Protein AF-A0A1Y2H0I7-F1 (afdb_monomer_lite)

Structure (mmCIF, N/CA/C/O backbone):
data_AF-A0A1Y2H0I7-F1
#
_entry.id   AF-A0A1Y2H0I7-F1
#
loop_
_atom_site.group_PDB
_atom_site.id
_atom_site.type_symbol
_atom_site.label_atom_id
_atom_site.label_alt_id
_atom_site.label_comp_id
_atom_site.label_asym_id
_atom_site.label_entity_id
_atom_site.label_seq_id
_atom_site.pdbx_PDB_ins_code
_atom_site.Cartn_x
_atom_site.Cartn_y
_atom_site.Cartn_z
_atom_site.occupancy
_atom_site.B_iso_or_equiv
_atom_site.auth_seq_id
_atom_site.auth_comp_id
_atom_site.auth_asym_id
_atom_site.auth_atom_id
_atom_site.pdbx_PDB_model_num
ATOM 1 N N . ASP A 1 1 ? 5.688 3.262 -27.119 1.00 68.12 1 ASP A N 1
ATOM 2 C CA . ASP A 1 1 ? 4.814 2.053 -27.049 1.00 68.12 1 ASP A CA 1
ATOM 3 C C . ASP A 1 1 ? 4.296 1.731 -25.642 1.00 68.12 1 ASP A C 1
ATOM 5 O O . ASP A 1 1 ? 4.697 2.377 -24.681 1.00 68.12 1 ASP A O 1
ATOM 9 N N . ARG A 1 2 ? 3.387 0.746 -25.487 1.00 73.88 2 ARG A N 1
ATOM 10 C CA . ARG A 1 2 ? 2.888 0.275 -24.166 1.00 73.88 2 ARG A CA 1
ATOM 11 C C . ARG A 1 2 ? 4.008 -0.241 -23.229 1.00 73.88 2 ARG A C 1
ATOM 13 O O . ARG A 1 2 ? 3.976 0.145 -22.064 1.00 73.88 2 ARG A O 1
ATOM 20 N N . PRO A 1 3 ? 4.998 -1.038 -23.682 1.00 80.06 3 PRO A N 1
ATOM 21 C CA . PRO A 1 3 ? 6.085 -1.522 -22.821 1.00 80.06 3 PRO A CA 1
ATOM 22 C C . PRO A 1 3 ? 6.994 -0.399 -22.305 1.00 80.06 3 PRO A C 1
ATOM 24 O O . PRO A 1 3 ? 7.339 -0.367 -21.129 1.00 80.06 3 PRO A O 1
ATOM 27 N N . GLU A 1 4 ? 7.317 0.566 -23.164 1.00 80.00 4 GLU A N 1
ATOM 28 C CA . GLU A 1 4 ? 8.118 1.747 -22.820 1.00 80.00 4 GLU A CA 1
ATOM 29 C C . GLU A 1 4 ? 7.444 2.594 -21.730 1.00 80.00 4 GLU A C 1
ATOM 31 O O . GLU A 1 4 ? 8.084 2.9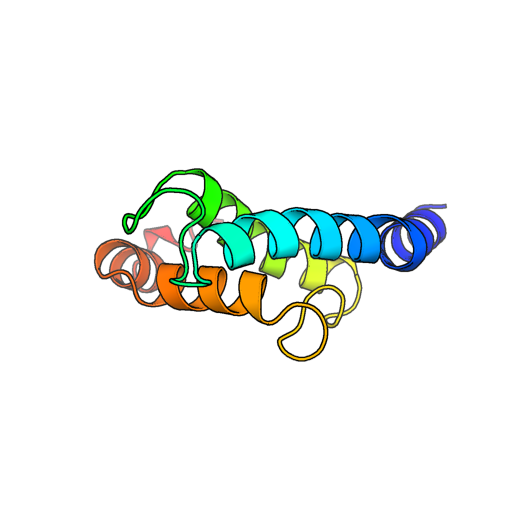77 -20.756 1.00 80.00 4 GLU A O 1
ATOM 36 N N . LYS A 1 5 ? 6.122 2.797 -21.821 1.00 84.44 5 LYS A N 1
ATOM 37 C CA . LYS A 1 5 ? 5.351 3.503 -20.784 1.00 84.44 5 LYS A CA 1
ATOM 38 C C . LYS A 1 5 ? 5.361 2.780 -19.433 1.00 84.44 5 LYS A C 1
ATOM 40 O O . LYS A 1 5 ? 5.333 3.441 -18.400 1.00 84.44 5 LYS A O 1
ATOM 45 N N . PHE A 1 6 ? 5.388 1.446 -19.418 1.00 90.62 6 PHE A N 1
ATOM 46 C CA . PHE A 1 6 ? 5.478 0.669 -18.174 1.00 90.62 6 PHE A CA 1
ATOM 47 C C . PHE A 1 6 ? 6.879 0.723 -17.565 1.00 90.62 6 PHE A C 1
ATOM 49 O O . PHE A 1 6 ? 7.002 0.883 -16.351 1.00 90.62 6 PHE A O 1
ATOM 56 N N . ALA A 1 7 ? 7.924 0.672 -18.395 1.00 88.81 7 ALA A N 1
ATOM 57 C CA . ALA A 1 7 ? 9.295 0.891 -17.945 1.00 88.81 7 ALA A CA 1
ATOM 58 C C . ALA A 1 7 ? 9.463 2.293 -17.335 1.00 88.81 7 ALA A C 1
ATOM 60 O O . ALA A 1 7 ? 9.989 2.425 -16.230 1.00 88.81 7 ALA A O 1
ATOM 61 N N . ASP A 1 8 ? 8.932 3.321 -18.000 1.00 91.75 8 ASP A N 1
ATOM 62 C CA . ASP A 1 8 ? 8.955 4.698 -17.505 1.00 91.75 8 ASP A CA 1
ATOM 63 C C . ASP A 1 8 ? 8.169 4.865 -16.204 1.00 91.75 8 ASP A C 1
ATOM 65 O O . ASP A 1 8 ? 8.674 5.478 -15.264 1.00 91.75 8 ASP A O 1
ATOM 69 N N . LEU A 1 9 ? 6.969 4.285 -16.105 1.00 92.31 9 LEU A N 1
ATOM 70 C CA . LEU A 1 9 ? 6.183 4.322 -14.872 1.00 92.31 9 LEU A CA 1
ATOM 71 C C . LEU A 1 9 ? 6.966 3.694 -13.710 1.00 92.31 9 LEU A C 1
ATOM 73 O O . LEU A 1 9 ? 7.093 4.309 -12.648 1.00 92.31 9 LEU A O 1
ATOM 77 N N . LYS A 1 10 ? 7.535 2.501 -13.925 1.00 93.19 10 LYS A N 1
ATOM 78 C CA . LYS A 1 10 ? 8.323 1.781 -12.919 1.00 93.19 10 LYS A CA 1
ATOM 79 C C . LYS A 1 10 ? 9.564 2.567 -12.490 1.00 93.19 10 LYS A C 1
ATOM 81 O O . LYS A 1 10 ? 9.827 2.662 -11.298 1.00 93.19 10 LYS A O 1
ATOM 86 N N . ALA A 1 11 ? 10.304 3.149 -13.433 1.00 93.31 11 ALA A N 1
ATOM 87 C CA . ALA A 1 11 ? 11.570 3.819 -13.143 1.00 93.31 11 ALA A CA 1
ATOM 88 C C . ALA A 1 11 ? 11.408 5.254 -12.614 1.00 93.31 11 ALA A C 1
ATOM 90 O O . ALA A 1 11 ? 12.183 5.682 -11.762 1.00 93.31 11 ALA A O 1
ATOM 91 N N . LYS A 1 12 ? 10.423 6.014 -13.113 1.00 94.50 12 LYS A N 1
ATOM 92 C CA . LYS A 1 12 ? 10.309 7.463 -12.862 1.00 94.50 12 LYS A CA 1
ATOM 93 C C . LYS A 1 12 ? 9.186 7.830 -11.895 1.00 94.50 12 LYS A C 1
ATOM 95 O O . LYS A 1 12 ? 9.293 8.839 -11.205 1.00 94.50 12 LYS A O 1
ATOM 100 N N . THR A 1 13 ? 8.108 7.046 -11.832 1.00 95.31 13 THR A N 1
ATOM 101 C CA . THR A 1 13 ? 6.911 7.405 -11.048 1.00 95.31 13 THR A CA 1
ATOM 102 C C . THR A 1 13 ? 6.810 6.629 -9.742 1.00 95.31 13 THR A C 1
ATOM 104 O O . THR A 1 13 ? 6.557 7.231 -8.698 1.00 95.31 13 THR A O 1
ATOM 107 N N . ILE A 1 14 ? 7.025 5.311 -9.775 1.00 96.69 14 ILE A N 1
ATOM 108 C CA . ILE A 1 14 ? 6.880 4.452 -8.589 1.00 96.69 14 ILE A CA 1
ATOM 109 C C . ILE A 1 14 ? 7.782 4.884 -7.419 1.00 96.69 14 ILE A C 1
ATOM 111 O O . ILE A 1 14 ? 7.263 4.964 -6.304 1.00 96.69 14 ILE A O 1
ATOM 115 N N . PRO A 1 15 ? 9.063 5.262 -7.615 1.00 97.56 15 PRO A N 1
ATOM 116 C CA . PRO A 1 15 ? 9.897 5.719 -6.503 1.00 97.56 15 PRO A CA 1
ATOM 117 C C . PRO A 1 15 ? 9.339 6.966 -5.800 1.00 97.56 15 PRO A C 1
ATOM 119 O O . PRO A 1 15 ? 9.292 7.019 -4.572 1.00 97.56 15 PRO A O 1
ATOM 122 N N . GLY A 1 16 ? 8.851 7.950 -6.566 1.00 98.06 16 GLY A N 1
ATOM 123 C CA . GLY A 1 16 ? 8.238 9.162 -6.015 1.00 98.06 16 GLY A CA 1
ATOM 124 C C . GLY A 1 16 ? 6.912 8.881 -5.306 1.00 98.06 16 GLY A C 1
ATOM 125 O O . GLY A 1 16 ? 6.651 9.429 -4.236 1.00 98.06 16 GLY A O 1
ATOM 126 N N . PHE A 1 17 ? 6.103 7.977 -5.863 1.00 97.62 17 PHE A N 1
ATOM 127 C CA . PHE A 1 17 ? 4.885 7.491 -5.220 1.00 97.62 17 PHE A CA 1
ATOM 128 C C . PHE A 1 17 ? 5.188 6.846 -3.860 1.00 97.62 17 PHE A C 1
ATOM 130 O O . PHE A 1 17 ? 4.572 7.229 -2.864 1.00 97.62 17 PHE A O 1
A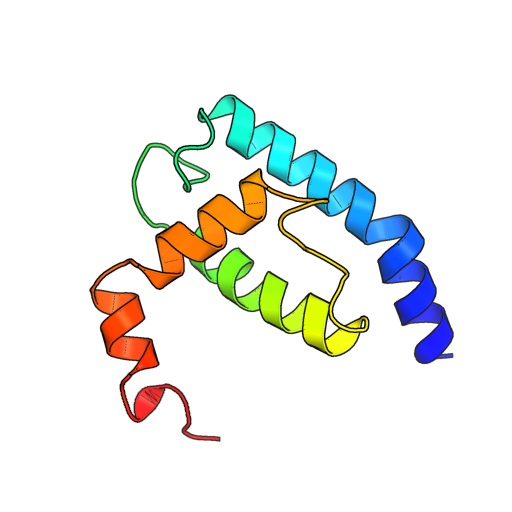TOM 137 N N . ILE A 1 18 ? 6.155 5.922 -3.803 1.00 98.44 18 ILE A N 1
ATOM 138 C CA . ILE A 1 18 ? 6.571 5.258 -2.560 1.00 98.44 18 ILE A CA 1
ATOM 139 C C . ILE A 1 18 ? 7.048 6.301 -1.548 1.00 98.44 18 ILE A C 1
ATOM 141 O O . ILE A 1 18 ? 6.544 6.330 -0.430 1.00 98.44 18 ILE A O 1
ATOM 145 N N . ALA A 1 19 ? 7.957 7.196 -1.943 1.00 98.38 19 ALA A N 1
ATOM 146 C CA . ALA A 1 19 ? 8.510 8.211 -1.048 1.00 98.38 19 ALA A CA 1
ATOM 147 C C . ALA A 1 19 ? 7.426 9.122 -0.445 1.00 98.38 19 ALA A C 1
ATOM 149 O O . ALA A 1 19 ? 7.422 9.373 0.761 1.00 98.38 19 ALA A 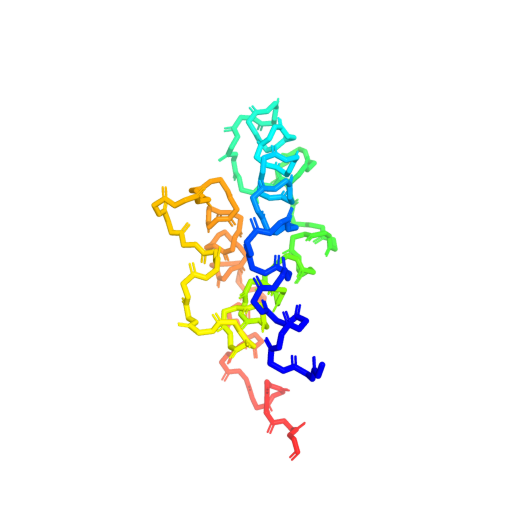O 1
ATOM 150 N N . ALA A 1 20 ? 6.475 9.585 -1.263 1.00 97.75 20 ALA A N 1
ATOM 151 C CA . ALA A 1 20 ? 5.390 10.445 -0.803 1.00 97.75 20 ALA A CA 1
ATOM 152 C C . ALA A 1 20 ? 4.481 9.740 0.217 1.00 97.75 20 ALA A C 1
ATOM 154 O O . ALA A 1 20 ? 4.173 10.309 1.262 1.00 97.75 20 ALA A O 1
ATOM 155 N N . HIS A 1 21 ? 4.074 8.498 -0.055 1.00 97.88 21 HIS A N 1
ATOM 156 C CA . HIS A 1 21 ? 3.178 7.756 0.836 1.00 97.88 21 HIS A CA 1
ATOM 157 C C . HIS A 1 21 ? 3.889 7.301 2.115 1.00 97.88 21 HIS A C 1
ATOM 159 O O . HIS A 1 21 ? 3.324 7.436 3.200 1.00 97.88 21 H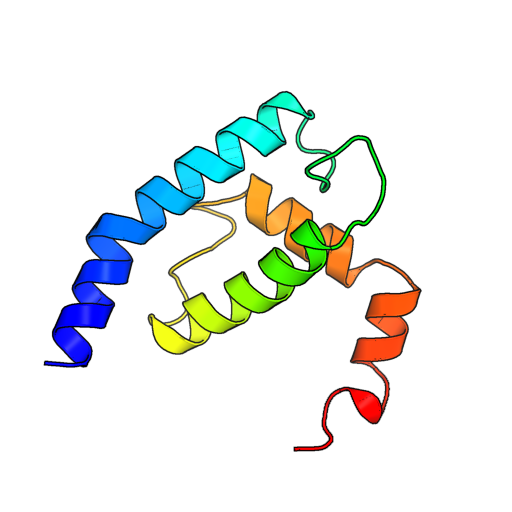IS A O 1
ATOM 165 N N . THR A 1 22 ? 5.143 6.849 2.012 1.00 98.19 22 THR A N 1
ATOM 166 C CA . THR A 1 22 ? 5.982 6.511 3.170 1.00 98.19 22 THR A CA 1
ATOM 167 C C . THR A 1 22 ? 6.087 7.691 4.128 1.00 98.19 22 THR A C 1
ATOM 169 O O . THR A 1 22 ? 5.831 7.513 5.314 1.00 98.19 22 THR A O 1
ATOM 172 N N . LYS A 1 23 ? 6.324 8.911 3.625 1.00 97.75 23 LYS A N 1
ATOM 173 C CA . LYS A 1 23 ? 6.378 10.121 4.459 1.00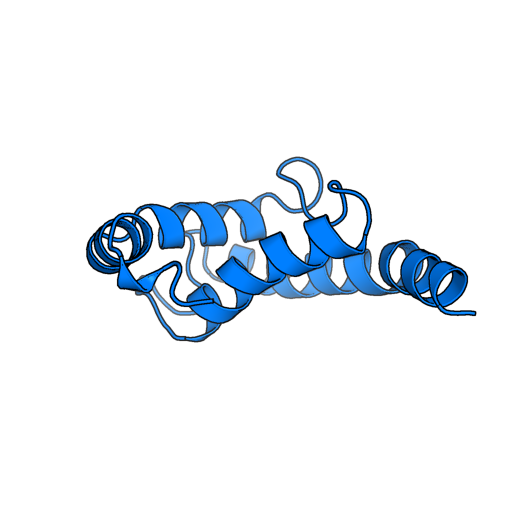 97.75 23 LYS A CA 1
ATOM 174 C C . LYS A 1 23 ? 5.119 10.312 5.317 1.00 97.75 23 LYS A C 1
ATOM 176 O O . LYS A 1 23 ? 5.227 10.651 6.493 1.00 97.75 23 LYS A O 1
ATOM 181 N N . TYR A 1 24 ? 3.927 10.121 4.749 1.00 95.44 24 TYR A N 1
ATOM 182 C CA . TYR A 1 24 ? 2.674 10.264 5.502 1.00 95.44 24 TYR A CA 1
ATOM 183 C C . TYR A 1 24 ? 2.475 9.137 6.518 1.00 95.44 24 TYR A C 1
ATOM 185 O O . TYR A 1 24 ? 2.031 9.388 7.636 1.00 95.44 24 TYR A O 1
ATOM 193 N N . LEU A 1 25 ? 2.826 7.907 6.147 1.00 96.75 25 LEU A N 1
ATOM 194 C CA . LEU A 1 25 ? 2.686 6.745 7.021 1.00 96.75 25 LEU A CA 1
ATOM 195 C C . LEU A 1 25 ? 3.655 6.800 8.205 1.00 96.75 25 LEU A C 1
ATOM 197 O O . LEU A 1 25 ? 3.248 6.518 9.328 1.00 96.75 25 LEU A O 1
ATOM 201 N N . GLU A 1 26 ? 4.897 7.226 7.981 1.00 95.56 26 GLU A N 1
ATOM 202 C CA . GLU A 1 26 ? 5.890 7.441 9.037 1.00 95.56 26 GLU A CA 1
ATOM 203 C C . GLU A 1 26 ? 5.468 8.559 9.990 1.00 95.56 26 GLU A C 1
ATOM 205 O O . GLU A 1 26 ? 5.571 8.400 11.206 1.00 95.56 26 GLU A O 1
ATOM 210 N N . ALA A 1 27 ? 4.903 9.652 9.464 1.00 93.25 27 ALA A N 1
ATOM 211 C CA . ALA A 1 27 ? 4.339 10.718 10.291 1.00 93.25 27 ALA A CA 1
ATOM 212 C C . ALA A 1 27 ? 3.174 10.234 11.177 1.00 93.25 27 ALA A C 1
ATOM 214 O O . ALA A 1 27 ? 2.947 10.792 12.248 1.00 93.25 27 ALA A O 1
ATOM 215 N N . ASN A 1 28 ? 2.471 9.173 10.767 1.00 89.69 28 ASN A N 1
ATOM 216 C CA . ASN A 1 28 ? 1.428 8.505 11.551 1.00 89.69 28 ASN A CA 1
ATOM 217 C C . ASN A 1 28 ? 1.958 7.295 12.363 1.00 89.69 28 ASN A C 1
ATOM 219 O O . ASN A 1 28 ? 1.184 6.461 12.837 1.00 89.69 28 ASN A O 1
ATOM 223 N N . GLY A 1 29 ? 3.282 7.163 12.515 1.00 93.06 29 GLY A N 1
ATOM 224 C CA . GLY A 1 29 ? 3.929 6.113 13.310 1.00 93.06 29 GLY A CA 1
ATOM 225 C C . GLY A 1 29 ? 3.949 4.723 12.666 1.00 93.06 29 GLY A C 1
ATOM 226 O O . GLY A 1 29 ? 4.180 3.734 13.359 1.00 93.06 29 GLY A O 1
ATOM 227 N N . THR A 1 30 ? 3.682 4.618 11.361 1.00 91.12 30 THR A N 1
ATOM 228 C CA . THR A 1 30 ? 3.719 3.365 10.580 1.00 91.12 30 THR A CA 1
ATOM 229 C C . THR A 1 30 ? 2.834 2.263 11.181 1.00 91.12 30 THR A C 1
ATOM 231 O O . THR A 1 30 ? 3.118 1.067 11.112 1.00 91.12 30 THR A O 1
ATOM 234 N N . ASN A 1 31 ? 1.704 2.654 11.770 1.00 94.81 31 ASN A N 1
ATOM 235 C CA . ASN A 1 31 ? 0.779 1.725 12.423 1.00 94.81 31 ASN A CA 1
ATOM 236 C C . ASN A 1 31 ? -0.109 0.931 11.437 1.00 94.81 31 ASN A C 1
ATOM 238 O O . ASN A 1 31 ? -0.918 0.106 11.861 1.00 94.81 31 ASN A O 1
ATOM 242 N N . GLY A 1 32 ? 0.066 1.143 10.128 1.00 96.50 32 GLY A N 1
ATOM 243 C CA . GLY A 1 32 ? -0.688 0.477 9.064 1.00 96.50 32 GLY A CA 1
ATOM 244 C C . GLY A 1 32 ? -1.929 1.231 8.587 1.00 96.50 32 GLY A C 1
ATOM 245 O O . GLY A 1 32 ? -2.690 0.670 7.804 1.00 96.50 32 GLY A O 1
ATOM 246 N N . TYR A 1 33 ? -2.114 2.480 9.016 1.00 96.75 33 TYR A N 1
ATOM 247 C CA . TYR A 1 33 ? -3.193 3.361 8.574 1.00 96.75 33 TYR A CA 1
ATOM 248 C C . TYR A 1 33 ? -2.634 4.734 8.191 1.00 96.75 33 TYR A C 1
ATOM 250 O O . TYR A 1 33 ? -1.652 5.196 8.773 1.00 96.75 33 TYR A O 1
ATOM 258 N N . TYR A 1 34 ? -3.268 5.409 7.238 1.00 95.88 34 TYR A N 1
ATOM 259 C CA . TYR A 1 34 ? -2.964 6.800 6.895 1.00 95.88 34 TYR A CA 1
ATOM 260 C C . TYR A 1 34 ? -3.516 7.780 7.929 1.00 95.88 34 TYR A C 1
ATOM 262 O O . TYR A 1 34 ? -2.918 8.828 8.154 1.00 95.88 34 TYR A O 1
ATOM 270 N N . PHE A 1 35 ? -4.651 7.453 8.556 1.00 92.88 35 PHE A N 1
ATOM 271 C CA . PHE A 1 35 ? -5.345 8.356 9.473 1.00 92.88 35 PHE A CA 1
ATOM 272 C C . PHE A 1 35 ? -5.696 7.668 10.790 1.00 92.88 35 PHE A C 1
ATOM 274 O O . PHE A 1 35 ? -6.563 6.792 10.846 1.00 92.88 35 PHE A O 1
ATOM 281 N N . GLY A 1 36 ? -5.060 8.114 11.876 1.00 92.25 36 GLY A N 1
ATOM 282 C CA . GLY A 1 36 ? -5.297 7.553 13.202 1.00 92.25 36 GLY A CA 1
ATOM 283 C C . GLY A 1 36 ? -4.935 6.071 13.227 1.00 92.25 36 GLY A C 1
ATOM 284 O O . GLY A 1 36 ? -3.816 5.712 12.875 1.00 92.25 36 GLY A O 1
ATOM 285 N N . ASN A 1 37 ? -5.872 5.219 13.640 1.00 93.69 37 ASN A N 1
ATOM 286 C CA . ASN A 1 37 ? -5.656 3.788 13.874 1.00 93.69 37 ASN A CA 1
ATOM 287 C C . ASN A 1 37 ? -6.789 2.893 13.332 1.00 93.69 37 ASN A C 1
ATOM 289 O O . ASN A 1 37 ? -7.030 1.811 13.870 1.00 93.69 37 ASN A O 1
ATOM 293 N N . LYS A 1 38 ? -7.526 3.356 12.316 1.00 93.25 38 LYS A N 1
ATOM 294 C CA . LYS A 1 38 ? -8.692 2.644 11.778 1.00 93.25 38 LYS A CA 1
ATOM 295 C C . LYS A 1 38 ? -8.625 2.506 10.267 1.00 93.25 38 LYS A C 1
ATOM 297 O O . LYS A 1 38 ? -8.117 3.385 9.577 1.00 93.25 38 LYS A O 1
ATOM 302 N N . LEU A 1 39 ? -9.225 1.431 9.767 1.00 96.00 39 LEU A N 1
ATOM 303 C CA . LEU A 1 39 ? -9.387 1.204 8.339 1.00 96.00 39 LEU A CA 1
ATOM 304 C C . LEU A 1 39 ? -10.285 2.287 7.728 1.00 96.00 39 LEU A C 1
ATOM 306 O O . LEU A 1 39 ? -11.403 2.524 8.194 1.00 96.00 39 LEU A O 1
ATOM 310 N N . THR A 1 40 ? -9.809 2.908 6.659 1.00 95.50 40 THR A N 1
ATOM 311 C CA . THR A 1 40 ? -10.564 3.826 5.812 1.00 95.50 40 THR A CA 1
ATOM 312 C C . THR A 1 40 ? -10.457 3.385 4.350 1.00 95.50 40 THR A C 1
ATOM 314 O O . THR A 1 40 ? -9.911 2.330 4.020 1.00 95.50 40 THR A O 1
ATOM 317 N N . TYR A 1 41 ? -11.024 4.175 3.441 1.00 96.56 41 TYR A N 1
ATOM 318 C CA . TYR A 1 41 ? -11.031 3.827 2.025 1.00 96.56 41 TYR A CA 1
ATOM 319 C C . TYR A 1 41 ? -9.634 3.877 1.384 1.00 96.56 41 TYR A C 1
ATOM 321 O O . TYR A 1 41 ? -9.361 3.111 0.462 1.00 96.56 41 TYR A O 1
ATOM 329 N N . VAL A 1 42 ? -8.726 4.729 1.878 1.00 96.94 42 VAL A N 1
ATOM 330 C CA . VAL A 1 42 ? -7.387 4.865 1.279 1.00 96.94 42 VAL A CA 1
ATOM 331 C C . VAL A 1 42 ? -6.548 3.601 1.461 1.00 96.94 42 VAL A C 1
ATOM 333 O O . VAL A 1 42 ? -5.840 3.202 0.538 1.00 96.94 42 VAL A O 1
ATOM 336 N N . GLU A 1 43 ? -6.688 2.906 2.593 1.00 97.69 43 GLU A N 1
ATOM 337 C CA . GLU A 1 43 ? -6.017 1.627 2.808 1.00 97.69 43 GLU A CA 1
ATOM 338 C C . GLU A 1 43 ? -6.524 0.556 1.829 1.00 97.69 43 GLU A C 1
ATOM 340 O O . GLU A 1 43 ? -5.726 -0.211 1.292 1.00 97.69 43 GLU A O 1
ATOM 345 N N . LEU A 1 44 ? -7.830 0.537 1.530 1.00 97.62 44 LEU A N 1
ATOM 346 C CA . LEU A 1 44 ? -8.417 -0.390 0.554 1.00 97.62 44 LEU A CA 1
ATOM 347 C C . LEU A 1 44 ? -7.942 -0.106 -0.875 1.00 97.62 44 LEU A C 1
ATOM 349 O O . LEU A 1 44 ? -7.652 -1.044 -1.622 1.00 97.62 44 LEU A O 1
ATOM 353 N N . ILE A 1 45 ? -7.839 1.170 -1.261 1.00 97.94 45 ILE A N 1
ATOM 354 C CA . ILE A 1 45 ? -7.268 1.550 -2.559 1.00 97.94 45 ILE A CA 1
ATOM 355 C C . ILE A 1 45 ? -5.821 1.068 -2.641 1.00 97.94 45 ILE A C 1
ATOM 357 O O . ILE A 1 45 ? -5.463 0.394 -3.606 1.00 97.94 45 ILE A O 1
ATOM 361 N N . LEU A 1 46 ? -4.998 1.370 -1.630 1.00 98.00 46 LEU A N 1
ATOM 362 C CA . LEU A 1 46 ? -3.587 0.987 -1.638 1.00 98.00 46 LEU A CA 1
ATOM 363 C C . LEU A 1 46 ? -3.410 -0.536 -1.695 1.00 98.00 46 LEU A C 1
ATOM 365 O O . LEU A 1 46 ? -2.583 -1.022 -2.465 1.00 98.00 46 LEU A O 1
ATOM 369 N N . PHE A 1 47 ? -4.211 -1.283 -0.931 1.00 97.62 47 PHE A N 1
ATOM 370 C CA . PHE A 1 47 ? -4.200 -2.746 -0.920 1.00 97.62 47 PHE A CA 1
ATOM 371 C C . PHE A 1 47 ? -4.364 -3.336 -2.333 1.00 97.62 47 PHE A C 1
ATOM 373 O O . PHE A 1 47 ? -3.553 -4.152 -2.772 1.00 97.62 47 PHE A O 1
ATOM 380 N N . ASN A 1 48 ? -5.361 -2.864 -3.087 1.00 95.94 48 ASN A N 1
ATOM 381 C CA . ASN A 1 48 ? -5.600 -3.315 -4.462 1.00 95.94 48 ASN A CA 1
ATOM 382 C C . ASN A 1 48 ? -4.563 -2.768 -5.457 1.00 95.94 48 ASN A C 1
ATOM 384 O O . ASN A 1 48 ? -4.173 -3.457 -6.407 1.00 95.94 48 ASN A O 1
ATOM 388 N N . LEU A 1 49 ? -4.110 -1.530 -5.246 1.00 96.94 49 LEU A N 1
ATOM 389 C CA . LEU A 1 49 ? -3.148 -0.865 -6.117 1.00 96.94 49 LEU A CA 1
ATOM 390 C C . LEU A 1 49 ? -1.804 -1.595 -6.122 1.00 96.94 49 LEU A C 1
ATOM 392 O O . LEU A 1 49 ? -1.261 -1.815 -7.198 1.00 96.94 49 LEU A O 1
ATOM 396 N N . ILE A 1 50 ? -1.297 -2.031 -4.965 1.00 96.94 50 ILE A N 1
ATOM 397 C CA . ILE A 1 50 ? -0.024 -2.768 -4.872 1.00 96.94 50 ILE A CA 1
ATOM 398 C C . ILE A 1 50 ? -0.059 -4.034 -5.735 1.00 96.94 50 ILE A C 1
ATOM 400 O O . ILE A 1 50 ? 0.833 -4.248 -6.556 1.00 96.94 50 ILE A O 1
ATOM 404 N N . SER A 1 51 ? -1.126 -4.832 -5.621 1.00 93.00 51 SER A N 1
ATOM 405 C CA . SER A 1 51 ? -1.305 -6.034 -6.447 1.00 93.00 51 SER A CA 1
ATOM 406 C C . SER A 1 51 ? -1.381 -5.697 -7.940 1.00 93.00 51 SER A C 1
ATOM 408 O O . SER A 1 51 ? -0.773 -6.376 -8.766 1.00 93.00 51 SER A O 1
ATOM 410 N N . SER A 1 52 ? -2.091 -4.622 -8.293 1.00 94.00 52 SER A N 1
ATOM 411 C CA . SER A 1 52 ? -2.252 -4.177 -9.684 1.00 94.00 52 SER A CA 1
ATOM 412 C C . SER A 1 52 ? -0.938 -3.681 -10.294 1.00 94.00 52 SER A C 1
ATOM 414 O O . SER A 1 52 ? -0.615 -4.039 -11.425 1.00 94.00 52 SER A O 1
ATOM 416 N N . LEU A 1 53 ? -0.160 -2.898 -9.540 1.00 94.88 53 LEU A N 1
ATOM 417 C CA . LEU A 1 53 ? 1.148 -2.392 -9.953 1.00 94.88 53 LEU A CA 1
ATOM 418 C C . LEU A 1 53 ? 2.140 -3.533 -10.141 1.00 94.88 53 LEU A C 1
ATOM 420 O O . LEU A 1 53 ? 2.778 -3.611 -11.186 1.00 94.88 53 LEU A O 1
ATOM 424 N N . ASN A 1 54 ? 2.233 -4.446 -9.174 1.00 94.81 54 ASN A N 1
ATOM 425 C CA . ASN A 1 54 ? 3.135 -5.586 -9.286 1.00 94.81 54 ASN A CA 1
ATOM 426 C C . ASN A 1 54 ? 2.738 -6.496 -10.456 1.00 94.81 54 ASN A C 1
ATOM 428 O O . ASN A 1 54 ? 3.606 -6.900 -11.220 1.00 94.81 54 ASN A O 1
ATOM 432 N N . ASN A 1 55 ? 1.448 -6.746 -10.689 1.00 92.44 55 ASN A N 1
ATOM 433 C CA . ASN A 1 55 ? 1.011 -7.512 -11.860 1.00 92.44 55 ASN A CA 1
ATOM 434 C C . ASN A 1 55 ? 1.380 -6.814 -13.187 1.00 92.44 55 ASN A C 1
ATOM 436 O O . ASN A 1 55 ? 1.903 -7.442 -14.102 1.00 92.44 55 ASN A O 1
ATOM 440 N N . ALA A 1 56 ? 1.167 -5.500 -13.286 1.00 91.62 56 ALA A N 1
ATOM 441 C CA . ALA A 1 56 ? 1.435 -4.755 -14.515 1.00 91.62 56 ALA A CA 1
ATOM 442 C C . ALA A 1 56 ? 2.933 -4.518 -14.796 1.00 91.62 56 ALA A C 1
ATOM 444 O O . ALA A 1 56 ? 3.309 -4.367 -15.958 1.00 91.62 56 ALA A O 1
ATOM 445 N N . LEU A 1 57 ? 3.777 -4.452 -13.759 1.00 92.06 57 LEU A N 1
ATOM 446 C CA . LEU A 1 57 ? 5.156 -3.943 -13.847 1.00 92.06 57 LEU A CA 1
ATOM 447 C C . LEU A 1 57 ? 6.252 -4.983 -13.555 1.00 92.06 57 LEU A C 1
ATOM 449 O O . LEU A 1 57 ? 7.418 -4.612 -13.416 1.00 92.06 57 LEU A O 1
ATOM 453 N N . GLY A 1 58 ? 5.908 -6.271 -13.497 1.00 86.69 58 GLY A N 1
ATOM 454 C CA . GLY A 1 58 ? 6.896 -7.354 -13.379 1.00 86.69 58 GLY A CA 1
ATOM 455 C C . GLY A 1 58 ? 7.142 -7.881 -11.961 1.00 86.69 58 GLY A C 1
ATOM 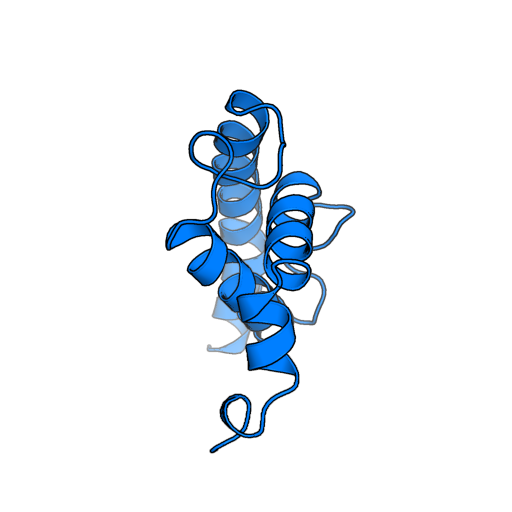456 O O . GLY A 1 58 ? 8.145 -8.543 -11.726 1.00 86.69 58 GLY A O 1
ATOM 457 N N . GLY A 1 59 ? 6.218 -7.640 -11.031 1.00 89.81 59 GLY A N 1
ATOM 458 C CA . GLY A 1 59 ? 6.140 -8.298 -9.719 1.00 89.81 59 GLY A CA 1
ATOM 459 C C . GLY A 1 59 ? 6.879 -7.602 -8.575 1.00 89.81 59 GLY A C 1
ATOM 460 O O . GLY A 1 59 ? 6.641 -7.920 -7.416 1.00 89.81 59 GLY A O 1
ATOM 461 N N . ASP A 1 60 ? 7.733 -6.637 -8.887 1.00 92.75 60 ASP A N 1
ATOM 462 C CA . ASP A 1 60 ? 8.755 -6.061 -8.003 1.00 92.75 60 ASP A CA 1
ATOM 463 C C . ASP A 1 60 ? 8.658 -4.527 -7.882 1.00 92.75 60 ASP A C 1
ATOM 465 O O . ASP A 1 60 ? 9.583 -3.871 -7.406 1.00 92.75 60 ASP A O 1
ATOM 469 N N . ALA A 1 61 ? 7.552 -3.923 -8.327 1.00 95.62 61 ALA A N 1
ATOM 470 C CA . ALA A 1 61 ? 7.385 -2.472 -8.283 1.00 95.62 61 ALA A CA 1
ATOM 471 C C . ALA A 1 61 ? 7.233 -1.952 -6.844 1.00 95.62 61 ALA A C 1
ATOM 473 O O . ALA A 1 61 ? 7.843 -0.947 -6.484 1.00 95.62 61 ALA A O 1
ATOM 474 N N . VAL A 1 62 ? 6.451 -2.641 -6.012 1.00 97.44 62 VAL A N 1
ATOM 475 C CA . VAL A 1 62 ? 6.250 -2.311 -4.596 1.00 97.44 62 VAL A CA 1
ATOM 476 C C . VAL A 1 62 ? 6.468 -3.574 -3.772 1.00 97.44 62 VAL A C 1
ATOM 478 O O . VAL A 1 62 ? 5.661 -4.505 -3.822 1.00 97.44 62 VAL A O 1
ATOM 481 N N . THR A 1 63 ? 7.561 -3.608 -3.019 1.00 97.50 63 THR A N 1
ATOM 482 C CA . THR A 1 63 ? 7.983 -4.755 -2.212 1.00 97.50 63 THR A CA 1
ATOM 483 C C . THR A 1 63 ? 8.295 -4.328 -0.782 1.00 97.50 63 THR A C 1
ATOM 485 O O . THR A 1 63 ? 8.289 -3.143 -0.440 1.00 97.50 63 THR A O 1
ATOM 488 N N . LYS A 1 64 ? 8.564 -5.300 0.093 1.00 97.38 64 LYS A N 1
ATOM 489 C CA . LYS A 1 64 ? 8.911 -5.013 1.489 1.00 97.38 64 LYS A CA 1
ATOM 490 C C . LYS A 1 64 ? 10.257 -4.298 1.600 1.00 97.38 64 LYS A C 1
ATOM 492 O O . LYS A 1 64 ? 10.448 -3.506 2.516 1.00 97.38 64 LYS A O 1
ATOM 497 N N . GLU A 1 65 ? 11.160 -4.566 0.666 1.00 97.75 65 GLU A N 1
ATOM 498 C CA . GLU A 1 65 ? 12.507 -4.009 0.614 1.00 97.75 65 GLU A CA 1
ATOM 499 C C . GLU A 1 65 ? 12.484 -2.530 0.217 1.00 97.75 65 GLU A C 1
ATOM 501 O O . GLU A 1 65 ? 13.209 -1.735 0.809 1.00 97.75 65 GLU A O 1
ATOM 506 N N . ASN A 1 66 ? 11.645 -2.147 -0.756 1.00 97.19 66 ASN A N 1
ATOM 507 C CA . ASN A 1 66 ? 11.604 -0.771 -1.258 1.00 97.19 66 ASN A CA 1
ATOM 508 C C . ASN A 1 66 ? 10.495 0.098 -0.635 1.00 97.19 66 ASN A C 1
ATOM 510 O O . ASN A 1 66 ? 10.612 1.321 -0.647 1.00 97.19 66 ASN A O 1
ATOM 514 N N . ALA A 1 67 ? 9.440 -0.506 -0.078 1.00 98.12 67 ALA A N 1
ATOM 515 C CA . ALA A 1 67 ? 8.261 0.197 0.424 1.00 98.12 67 ALA A CA 1
ATOM 516 C C . ALA A 1 67 ? 7.675 -0.447 1.703 1.00 98.12 67 ALA A C 1
ATOM 518 O O . ALA A 1 67 ? 6.474 -0.745 1.756 1.00 98.12 67 ALA A O 1
ATOM 519 N N . PRO A 1 68 ? 8.473 -0.646 2.773 1.00 98.12 68 PRO A N 1
ATOM 520 C CA . PRO A 1 68 ? 8.038 -1.371 3.971 1.00 98.12 68 PRO A CA 1
ATOM 521 C C . PRO A 1 68 ? 6.794 -0.767 4.641 1.00 98.12 68 PRO A C 1
ATOM 523 O O . PRO A 1 68 ? 5.932 -1.512 5.107 1.00 98.12 68 PRO A O 1
ATOM 526 N N . ALA A 1 69 ? 6.651 0.563 4.653 1.00 98.06 69 ALA A N 1
ATOM 527 C CA . ALA A 1 69 ? 5.479 1.236 5.218 1.00 98.06 69 ALA A CA 1
ATOM 528 C C . ALA A 1 69 ? 4.190 0.930 4.432 1.00 98.06 69 ALA A C 1
ATOM 530 O O . ALA A 1 69 ? 3.144 0.670 5.027 1.00 98.06 69 ALA A O 1
ATOM 531 N N . LEU A 1 70 ? 4.260 0.898 3.098 1.00 98.50 70 LEU A N 1
ATOM 532 C CA . LEU A 1 70 ? 3.113 0.572 2.248 1.00 98.50 70 LEU A CA 1
ATOM 533 C C . LEU A 1 70 ? 2.744 -0.911 2.380 1.00 98.50 70 LEU A C 1
ATOM 535 O O . LEU A 1 70 ? 1.562 -1.244 2.464 1.00 98.50 70 LEU A O 1
ATOM 539 N N . ILE A 1 71 ? 3.743 -1.797 2.461 1.00 98.25 71 ILE A N 1
ATOM 540 C CA . ILE A 1 71 ? 3.512 -3.224 2.722 1.00 98.25 71 ILE A CA 1
ATOM 541 C C . ILE A 1 71 ? 2.879 -3.439 4.098 1.00 98.25 71 ILE A C 1
ATOM 543 O O . ILE A 1 71 ? 1.962 -4.246 4.225 1.00 98.25 71 ILE A O 1
ATOM 547 N N . LYS A 1 72 ? 3.269 -2.663 5.117 1.00 98.12 72 LYS A N 1
ATOM 548 C CA . LYS A 1 72 ? 2.611 -2.711 6.427 1.00 98.12 72 LYS A CA 1
ATOM 549 C C . LYS A 1 72 ? 1.120 -2.382 6.329 1.00 98.12 72 LYS A C 1
ATOM 551 O O . LYS A 1 72 ? 0.321 -3.086 6.939 1.00 98.12 72 LYS A O 1
ATOM 556 N N . VAL A 1 73 ? 0.735 -1.364 5.554 1.00 98.38 73 VAL A N 1
ATOM 557 C CA . VAL A 1 73 ? -0.685 -1.053 5.299 1.00 98.38 73 VAL A CA 1
ATOM 558 C C . VAL A 1 73 ? -1.377 -2.224 4.604 1.00 98.38 73 VAL A C 1
ATOM 560 O O . VAL A 1 73 ? -2.433 -2.662 5.050 1.00 98.38 73 VAL A O 1
ATOM 563 N N . HIS A 1 74 ? -0.771 -2.763 3.543 1.00 98.06 74 HIS A N 1
ATOM 564 C CA . HIS A 1 74 ? -1.318 -3.905 2.812 1.00 98.06 74 HIS A CA 1
ATOM 565 C C . HIS A 1 74 ? -1.587 -5.106 3.734 1.00 98.06 74 HIS A C 1
ATOM 567 O O . HIS A 1 74 ? -2.677 -5.681 3.709 1.00 98.06 74 HIS A O 1
ATOM 573 N N . ASP A 1 75 ? -0.625 -5.455 4.586 1.00 97.75 75 ASP A N 1
ATOM 574 C CA . ASP A 1 75 ? -0.750 -6.572 5.521 1.00 97.75 75 ASP A CA 1
ATOM 575 C C . ASP A 1 75 ? -1.808 -6.303 6.597 1.00 97.75 75 ASP A C 1
ATOM 577 O O . ASP A 1 75 ? -2.615 -7.186 6.895 1.00 97.75 75 ASP A O 1
ATOM 581 N N . THR A 1 76 ? -1.870 -5.076 7.124 1.00 97.75 76 THR A N 1
ATOM 582 C CA . THR A 1 76 ? -2.919 -4.652 8.064 1.00 97.75 76 THR A CA 1
ATOM 583 C C . THR A 1 76 ? -4.314 -4.791 7.445 1.00 97.75 76 THR A C 1
ATOM 585 O O . THR A 1 76 ? -5.222 -5.322 8.086 1.00 97.75 76 THR A O 1
ATOM 588 N N . VAL A 1 77 ? -4.495 -4.384 6.183 1.00 98.06 77 VAL A N 1
ATOM 589 C CA . VAL A 1 77 ? -5.768 -4.546 5.459 1.00 98.06 77 VAL A CA 1
ATOM 590 C C . VAL A 1 77 ? -6.110 -6.019 5.268 1.00 98.06 77 VAL A C 1
ATOM 592 O O . VAL A 1 77 ? -7.237 -6.424 5.550 1.00 98.06 77 VAL A O 1
ATOM 595 N N . LYS A 1 78 ? -5.143 -6.833 4.831 1.00 97.31 78 LYS A N 1
ATOM 596 C CA . LYS A 1 78 ? -5.332 -8.273 4.598 1.00 97.31 78 LYS A CA 1
ATOM 597 C C . LYS A 1 78 ? -5.786 -9.013 5.857 1.00 97.31 78 LYS A C 1
ATOM 599 O O . LYS A 1 78 ? -6.571 -9.953 5.763 1.00 97.31 78 LYS A O 1
ATOM 604 N N . GLN A 1 79 ? -5.289 -8.597 7.019 1.00 97.19 79 GLN A N 1
ATOM 605 C CA . GLN A 1 79 ? -5.611 -9.191 8.318 1.00 97.19 79 GLN A CA 1
ATOM 606 C C . GLN A 1 79 ? -6.934 -8.686 8.910 1.00 97.19 79 GLN A C 1
ATOM 608 O O . GLN A 1 79 ? -7.426 -9.261 9.880 1.00 97.19 79 GLN A O 1
ATOM 613 N N . HIS A 1 80 ? -7.534 -7.630 8.353 1.00 97.06 80 HIS A N 1
ATOM 614 C CA . HIS A 1 80 ? -8.789 -7.098 8.871 1.00 97.06 80 HIS A CA 1
ATOM 615 C C . HIS A 1 80 ? -9.918 -8.143 8.728 1.00 97.06 80 HIS A C 1
ATOM 617 O O . HIS A 1 80 ? -10.166 -8.595 7.608 1.00 97.06 80 HIS A O 1
ATOM 623 N N . PRO A 1 81 ? -10.677 -8.487 9.794 1.00 96.81 81 PRO A N 1
ATOM 624 C CA . PRO A 1 81 ? -11.591 -9.638 9.787 1.00 96.81 81 PRO A CA 1
ATOM 625 C C . PRO A 1 81 ? -12.592 -9.654 8.626 1.00 96.81 81 PRO A C 1
ATOM 627 O O . PRO A 1 81 ? -12.714 -10.652 7.924 1.00 96.81 81 PRO A O 1
ATOM 630 N N . LYS A 1 82 ? -13.249 -8.517 8.356 1.00 95.69 82 LYS A N 1
ATOM 631 C CA . LYS A 1 82 ? -14.213 -8.398 7.245 1.00 95.69 82 LYS A CA 1
ATOM 632 C C . LYS A 1 82 ? -13.565 -8.521 5.862 1.00 95.69 82 LYS A C 1
ATOM 634 O O . LYS A 1 82 ? -14.216 -8.955 4.919 1.00 95.69 82 LYS A O 1
ATOM 639 N N . ILE A 1 83 ? -12.303 -8.108 5.734 1.00 96.38 83 ILE A N 1
ATOM 640 C CA . ILE A 1 83 ? -11.566 -8.200 4.471 1.00 96.38 83 ILE A CA 1
ATOM 641 C C . ILE A 1 83 ? -11.095 -9.634 4.269 1.00 96.38 83 ILE A C 1
ATOM 643 O O . ILE A 1 83 ? -11.323 -10.183 3.201 1.00 96.38 83 ILE A O 1
ATOM 647 N N . ALA A 1 84 ? -10.534 -10.274 5.296 1.00 96.44 84 ALA A N 1
ATOM 648 C CA . ALA A 1 84 ? -10.181 -11.689 5.254 1.00 96.44 84 ALA A CA 1
ATOM 649 C C . ALA A 1 84 ? -11.395 -12.571 4.898 1.00 96.44 84 ALA A C 1
ATOM 651 O O . ALA A 1 84 ? -11.299 -13.421 4.016 1.00 96.44 84 ALA A O 1
ATOM 652 N N . GLU A 1 85 ? -12.557 -12.314 5.511 1.00 96.56 85 GLU A N 1
ATOM 653 C CA . GLU A 1 85 ? -13.818 -12.985 5.173 1.00 96.56 85 GLU A CA 1
ATOM 654 C C . GLU A 1 85 ? -14.235 -12.729 3.715 1.00 96.56 85 GLU A C 1
ATOM 656 O O . GLU A 1 85 ? -14.597 -13.660 2.996 1.00 96.56 85 GLU A O 1
ATOM 661 N N . TYR A 1 86 ? -14.164 -11.478 3.246 1.00 95.12 86 TYR A N 1
ATOM 662 C CA . TYR A 1 86 ? -14.452 -11.144 1.851 1.00 95.12 86 TYR A CA 1
ATOM 663 C C . TYR A 1 86 ? -13.526 -11.890 0.886 1.00 95.12 86 TYR A C 1
ATOM 665 O O . TYR A 1 86 ? -14.014 -12.496 -0.069 1.00 95.12 86 TYR A O 1
ATOM 673 N N . LEU A 1 87 ? -12.221 -11.900 1.164 1.00 93.62 87 LEU A N 1
ATOM 674 C CA . LEU A 1 87 ? -11.217 -12.542 0.322 1.00 93.62 87 LEU A CA 1
ATOM 675 C C . LEU A 1 87 ? -11.393 -14.068 0.253 1.00 93.62 87 LEU A C 1
ATOM 677 O O . LEU A 1 87 ? -11.095 -14.670 -0.771 1.00 93.62 87 LEU A O 1
ATOM 681 N N . ALA A 1 88 ? -11.895 -14.697 1.316 1.00 94.31 88 ALA A N 1
ATOM 682 C CA . ALA A 1 88 ? -12.209 -16.127 1.330 1.00 94.31 88 ALA A CA 1
ATOM 683 C C . ALA A 1 88 ? -13.578 -16.459 0.705 1.00 94.31 88 ALA A C 1
ATOM 685 O O . ALA A 1 88 ? -13.897 -17.627 0.487 1.00 94.31 88 ALA A O 1
ATOM 686 N N . SER A 1 89 ? -14.415 -15.450 0.453 1.00 94.94 89 SER A N 1
ATOM 687 C CA . SER A 1 89 ? -15.782 -15.660 -0.014 1.00 94.94 89 SER A CA 1
ATOM 688 C C . SER A 1 89 ? -15.876 -15.777 -1.543 1.00 94.94 89 SER A C 1
ATOM 690 O O . SER A 1 89 ? -15.070 -15.178 -2.259 1.00 94.94 89 SER A O 1
ATOM 692 N N . PRO A 1 90 ? -16.936 -16.418 -2.076 1.00 92.00 90 PRO A N 1
ATOM 693 C CA . PRO A 1 90 ? -17.204 -16.466 -3.519 1.00 92.00 90 PRO A CA 1
ATOM 694 C C . PRO A 1 90 ? -17.359 -15.087 -4.181 1.00 92.00 90 PRO A C 1
ATOM 696 O O . PRO A 1 90 ? -17.254 -14.969 -5.399 1.00 92.00 90 PRO A O 1
ATOM 699 N N . ARG A 1 91 ? -17.583 -14.029 -3.385 1.00 90.00 91 ARG A N 1
ATOM 700 C CA . ARG A 1 91 ? -17.659 -12.641 -3.864 1.00 90.00 91 ARG A CA 1
ATOM 701 C C . ARG A 1 91 ? -16.346 -12.174 -4.496 1.00 90.00 91 ARG A C 1
ATOM 703 O O . ARG A 1 91 ? -16.392 -11.329 -5.382 1.00 90.00 91 ARG A O 1
ATOM 710 N N . LEU A 1 92 ? -15.197 -12.713 -4.064 1.00 84.56 92 LEU A N 1
ATOM 711 C CA . LEU A 1 92 ? -13.887 -12.290 -4.569 1.00 84.56 92 LEU A CA 1
ATOM 712 C C . LEU A 1 92 ? -13.671 -12.648 -6.054 1.00 84.56 92 LEU A C 1
ATOM 714 O O . LEU A 1 92 ? -12.837 -12.035 -6.711 1.00 84.56 92 LEU A O 1
ATOM 718 N N . HIS A 1 93 ? -14.427 -13.586 -6.624 1.00 65.69 93 HIS A N 1
ATOM 719 C CA . HIS A 1 93 ? -14.215 -14.048 -7.996 1.00 65.69 93 HIS A CA 1
ATOM 720 C C . HIS A 1 93 ? -15.524 -14.348 -8.736 1.00 65.69 93 HIS A C 1
ATOM 722 O O . HIS A 1 93 ? -15.654 -15.382 -9.384 1.00 65.69 93 HIS A O 1
ATOM 728 N N . GLN A 1 94 ? -16.463 -13.400 -8.735 1.00 53.56 94 GLN A N 1
ATOM 729 C CA . GLN A 1 94 ? -17.328 -13.246 -9.909 1.00 53.56 94 GLN A CA 1
ATOM 730 C C . GLN A 1 94 ? -16.561 -12.409 -10.940 1.00 53.56 94 GLN A C 1
ATOM 732 O O . GLN A 1 94 ? -16.639 -11.183 -10.944 1.00 53.56 94 GLN A O 1
ATOM 737 N N . ARG A 1 95 ? -15.730 -13.075 -11.743 1.00 50.84 95 ARG A N 1
ATOM 738 C CA . ARG A 1 95 ? -15.296 -12.545 -13.039 1.00 50.84 95 ARG A CA 1
ATOM 739 C C . ARG A 1 95 ? -16.157 -13.158 -14.124 1.00 50.84 95 ARG A C 1
ATOM 741 O O . ARG A 1 95 ? -16.436 -14.370 -13.999 1.00 50.84 95 ARG A O 1
#

pLDDT: mean 93.17, std 8.38, range [50.84, 98.5]

Organism: NCBI:txid765915

Secondary structure (DSSP, 8-state):
-HHHHHHHIIIIIHHHHHHHHHHHHHHTTTSS-SSTTS--HHHHHHHHHHHHHHHHHTS-SS-TTT-HHHHHHHHHHHHSHHHHHHHHSGGGG--

InterPro domains:
  IPR004046 Glutathione S-transferase, C-terminal [PF14497] (5-89)
  IPR010987 Glutathione S-transferase, C-terminal-like [PS50405] (1-95)
  IPR036282 Glutathione S-transferase, C-terminal domain superfamily [SSF47616] (4-91)

Radius of gyration: 14.35 Å; chains: 1; bounding box: 30×27×41 Å

Sequence (95 aa):
DRPEKFADLKAKTIPGFIAAHTKYLEANGTNGYYFGNKLTYVELILFNLISSLNNALGGDAVTKENAPALIKVHDTVKQHPKIAEYLASPRLHQR

Foldseek 3Di:
DLVVVLVCCLPPPLLVVLVVQLVQCVVQVLCLDSDPNDDDVVLVVLLVVLVVNCVSNPNPSDDCVRRVSSVSNNVVQCPDPVSVVCCPDPVVDPD